Protein AF-A0A1G1VNY6-F1 (afdb_monomer)

Structure (mmCIF, N/CA/C/O backbone):
data_AF-A0A1G1VNY6-F1
#
_entry.id   AF-A0A1G1VNY6-F1
#
loop_
_atom_site.group_PDB
_atom_site.id
_atom_site.type_symbol
_atom_site.label_atom_id
_atom_site.label_alt_id
_atom_site.label_comp_id
_atom_site.label_asym_id
_atom_site.label_entity_id
_atom_site.label_seq_id
_atom_site.pdbx_PDB_ins_code
_atom_site.Cartn_x
_atom_site.Cartn_y
_atom_site.Cartn_z
_atom_site.occupancy
_atom_site.B_iso_or_equiv
_atom_site.auth_seq_id
_atom_site.auth_comp_id
_atom_site.auth_asym_id
_atom_site.auth_atom_id
_atom_site.pdbx_PDB_model_num
ATOM 1 N N . MET A 1 1 ? 80.903 -0.342 -1.076 1.00 55.56 1 MET A N 1
ATOM 2 C CA . MET A 1 1 ? 79.952 -1.218 -1.808 1.00 55.56 1 MET A CA 1
ATOM 3 C C . MET A 1 1 ? 78.740 -1.697 -0.976 1.00 55.56 1 MET A C 1
ATOM 5 O O . MET A 1 1 ? 77.972 -2.503 -1.478 1.00 55.56 1 MET A O 1
ATOM 9 N N . GLN A 1 2 ? 78.498 -1.211 0.258 1.00 58.62 2 GLN A N 1
ATOM 10 C CA . GLN A 1 2 ? 77.334 -1.630 1.078 1.00 58.62 2 GLN A CA 1
ATOM 11 C C . GLN A 1 2 ? 76.082 -0.739 0.936 1.00 58.62 2 GLN A C 1
ATOM 13 O O . GLN A 1 2 ? 74.971 -1.230 1.093 1.00 58.62 2 GLN A O 1
ATOM 18 N N . ARG A 1 3 ? 76.218 0.546 0.576 1.00 53.41 3 ARG A N 1
ATOM 19 C CA . ARG A 1 3 ? 75.074 1.482 0.485 1.00 53.41 3 ARG A CA 1
ATOM 20 C C . ARG A 1 3 ? 74.174 1.266 -0.742 1.00 53.41 3 ARG A C 1
ATOM 22 O O . ARG A 1 3 ? 72.981 1.524 -0.673 1.00 53.41 3 ARG A O 1
ATOM 29 N N . GLN A 1 4 ? 74.719 0.726 -1.834 1.00 55.72 4 GLN A N 1
ATOM 30 C CA . GLN A 1 4 ? 73.948 0.410 -3.048 1.00 55.72 4 GLN A CA 1
ATOM 31 C C . GLN A 1 4 ? 73.116 -0.879 -2.912 1.00 55.72 4 GLN A C 1
ATOM 33 O O . GLN A 1 4 ? 72.087 -1.013 -3.563 1.00 55.72 4 GLN A O 1
ATOM 38 N N . ARG A 1 5 ? 73.512 -1.801 -2.019 1.00 55.56 5 ARG A N 1
ATOM 39 C CA . ARG A 1 5 ? 72.749 -3.028 -1.718 1.00 55.56 5 ARG A CA 1
ATOM 40 C C . ARG A 1 5 ? 71.550 -2.765 -0.798 1.00 55.56 5 ARG A C 1
ATOM 42 O O . ARG A 1 5 ? 70.534 -3.436 -0.923 1.00 55.56 5 ARG A O 1
ATOM 49 N N . LEU A 1 6 ? 71.648 -1.753 0.068 1.00 58.66 6 LEU A N 1
ATOM 50 C CA . LEU A 1 6 ? 70.557 -1.308 0.945 1.00 58.66 6 LEU A CA 1
ATOM 51 C C . LEU A 1 6 ? 69.416 -0.632 0.170 1.00 58.66 6 LEU A C 1
ATOM 53 O O . LEU A 1 6 ? 68.254 -0.920 0.434 1.00 58.66 6 LEU A O 1
ATOM 57 N N . LEU A 1 7 ? 69.733 0.201 -0.828 1.00 59.72 7 LEU A N 1
ATOM 58 C CA . LEU A 1 7 ? 68.715 0.847 -1.670 1.00 59.72 7 LEU A CA 1
ATOM 59 C C . LEU A 1 7 ? 67.950 -0.163 -2.541 1.00 59.72 7 LEU A C 1
ATOM 61 O O . LEU A 1 7 ? 66.731 -0.073 -2.648 1.00 59.72 7 LEU A O 1
ATOM 65 N N . GLY A 1 8 ? 68.640 -1.166 -3.097 1.00 61.84 8 GLY A N 1
ATOM 66 C CA . GLY A 1 8 ? 67.994 -2.229 -3.876 1.00 61.84 8 GLY A CA 1
ATOM 67 C C . GLY A 1 8 ? 67.045 -3.101 -3.045 1.00 61.84 8 GLY A C 1
ATOM 68 O O . GLY A 1 8 ? 65.964 -3.449 -3.511 1.00 61.84 8 GLY A O 1
ATOM 69 N N . ALA A 1 9 ? 67.406 -3.401 -1.793 1.00 65.56 9 ALA A N 1
ATOM 70 C CA . ALA A 1 9 ? 66.568 -4.199 -0.897 1.00 65.56 9 ALA A CA 1
ATOM 71 C C . ALA A 1 9 ? 65.271 -3.473 -0.486 1.00 65.56 9 ALA A C 1
ATOM 73 O O . ALA A 1 9 ? 64.219 -4.101 -0.407 1.00 65.56 9 ALA A O 1
ATOM 74 N N . ILE A 1 10 ? 65.322 -2.152 -0.281 1.00 74.75 10 ILE A N 1
ATOM 75 C CA . ILE A 1 10 ? 64.145 -1.347 0.093 1.00 74.75 10 ILE A CA 1
ATOM 76 C C . ILE A 1 10 ? 63.132 -1.276 -1.057 1.00 74.75 10 ILE A C 1
ATOM 78 O O . ILE A 1 10 ? 61.933 -1.412 -0.827 1.00 74.75 10 ILE A O 1
ATOM 82 N N . ILE A 1 11 ? 63.605 -1.124 -2.298 1.00 77.12 11 ILE A N 1
ATOM 83 C CA . ILE A 1 11 ? 62.731 -1.087 -3.481 1.00 77.12 11 ILE A CA 1
ATOM 84 C C . ILE A 1 11 ? 62.012 -2.429 -3.664 1.00 77.12 11 ILE A C 1
ATOM 86 O O . ILE A 1 11 ? 60.811 -2.449 -3.917 1.00 77.12 11 ILE A O 1
ATOM 90 N N . ILE A 1 12 ? 62.711 -3.549 -3.463 1.00 78.38 12 ILE A N 1
ATOM 91 C CA . ILE A 1 12 ? 62.110 -4.888 -3.552 1.00 78.38 12 ILE A CA 1
ATOM 92 C C . ILE A 1 12 ? 61.029 -5.081 -2.480 1.00 78.38 12 ILE A C 1
ATOM 94 O O . ILE A 1 12 ? 59.959 -5.603 -2.785 1.00 78.38 12 ILE A O 1
ATOM 98 N N . ILE A 1 13 ? 61.259 -4.613 -1.249 1.00 79.88 13 ILE A N 1
ATOM 99 C CA . ILE A 1 13 ? 60.256 -4.683 -0.175 1.00 79.88 13 ILE A CA 1
ATOM 100 C C . ILE A 1 13 ? 59.020 -3.848 -0.526 1.00 79.88 13 ILE A C 1
ATOM 102 O O . ILE A 1 13 ? 57.905 -4.330 -0.355 1.00 79.88 13 ILE A O 1
ATOM 106 N N . LEU A 1 14 ? 59.190 -2.638 -1.069 1.00 80.31 14 LEU A N 1
ATOM 107 C CA . LEU A 1 14 ? 58.061 -1.793 -1.475 1.00 80.31 14 LEU A CA 1
ATOM 108 C C . LEU A 1 14 ? 57.243 -2.412 -2.615 1.00 80.31 14 LEU A C 1
ATOM 110 O O . LEU A 1 14 ? 56.018 -2.324 -2.595 1.00 80.31 14 LEU A O 1
ATOM 114 N N . VAL A 1 15 ? 57.892 -3.091 -3.566 1.00 83.06 15 VAL A N 1
ATOM 115 C CA . VAL A 1 15 ? 57.202 -3.808 -4.650 1.00 83.06 15 VAL A CA 1
ATOM 116 C C . VAL A 1 15 ? 56.439 -5.019 -4.114 1.00 83.06 15 VAL A C 1
ATOM 118 O O . VAL A 1 15 ? 55.297 -5.231 -4.508 1.00 83.06 15 VAL A O 1
ATOM 121 N N . ILE A 1 16 ? 57.016 -5.785 -3.182 1.00 80.25 16 ILE A N 1
ATOM 122 C CA . ILE A 1 16 ? 56.334 -6.935 -2.567 1.00 80.25 16 ILE A CA 1
ATOM 123 C C . ILE A 1 16 ? 55.154 -6.470 -1.709 1.00 80.25 16 ILE A C 1
ATOM 125 O O . ILE A 1 16 ? 54.084 -7.062 -1.785 1.00 80.25 16 ILE A O 1
ATOM 129 N N . VAL A 1 17 ? 55.309 -5.392 -0.934 1.00 81.19 17 VAL A N 1
ATOM 130 C CA . VAL A 1 17 ? 54.207 -4.805 -0.156 1.00 81.19 17 VAL A CA 1
ATOM 131 C C . VAL A 1 17 ? 53.112 -4.289 -1.086 1.00 81.19 17 VAL A C 1
ATOM 133 O O . VAL A 1 17 ? 51.950 -4.608 -0.869 1.00 81.19 17 VAL A O 1
ATOM 136 N N . GLY A 1 18 ? 53.465 -3.571 -2.156 1.00 77.19 18 GLY A N 1
ATOM 137 C CA . GLY A 1 18 ? 52.509 -3.124 -3.169 1.00 77.19 18 GLY A CA 1
ATOM 138 C C . GLY A 1 18 ? 51.773 -4.286 -3.838 1.00 77.19 18 GLY A C 1
ATOM 139 O O . GLY A 1 18 ? 50.558 -4.232 -3.982 1.00 77.19 18 GLY A O 1
ATOM 140 N N . LEU A 1 19 ? 52.479 -5.373 -4.163 1.00 81.50 19 LEU A N 1
ATOM 141 C CA . LEU A 1 19 ? 51.892 -6.583 -4.740 1.00 81.50 19 LEU A CA 1
ATOM 142 C C . LEU A 1 19 ? 50.972 -7.304 -3.745 1.00 81.50 19 LEU A C 1
ATOM 144 O O . LEU A 1 19 ? 49.903 -7.755 -4.131 1.00 81.50 19 LEU A O 1
ATOM 148 N N . VAL A 1 20 ? 51.342 -7.392 -2.464 1.00 78.06 20 VAL A N 1
ATOM 149 C CA . VAL A 1 20 ? 50.494 -7.988 -1.416 1.00 78.06 20 VAL A CA 1
ATOM 150 C C . VAL A 1 20 ? 49.253 -7.136 -1.159 1.00 78.06 20 VAL A C 1
ATOM 152 O O . VAL A 1 20 ? 48.177 -7.690 -0.950 1.00 78.06 20 VAL A O 1
ATOM 155 N N . LEU A 1 21 ? 49.374 -5.807 -1.192 1.00 76.75 21 LEU A N 1
ATOM 156 C CA . LEU A 1 21 ? 48.227 -4.905 -1.087 1.00 76.75 21 LEU A CA 1
ATOM 157 C C . LEU A 1 21 ? 47.323 -5.005 -2.323 1.00 76.75 21 LEU A C 1
ATOM 159 O O . LEU A 1 21 ? 46.107 -5.022 -2.172 1.00 76.75 21 LEU A O 1
ATOM 163 N N . PHE A 1 22 ? 47.899 -5.155 -3.517 1.00 75.81 22 PHE A N 1
ATOM 164 C CA . PHE A 1 22 ? 47.150 -5.322 -4.763 1.00 75.81 22 PHE A CA 1
ATOM 165 C C . PHE A 1 22 ? 46.452 -6.689 -4.848 1.00 75.81 22 PHE A C 1
ATOM 167 O O . PHE A 1 22 ? 45.286 -6.760 -5.206 1.00 75.81 22 PHE A O 1
ATOM 174 N N . LEU A 1 23 ? 47.114 -7.773 -4.430 1.00 70.56 23 LEU A N 1
ATOM 175 C CA . LEU A 1 23 ? 46.535 -9.125 -4.392 1.00 70.56 23 LEU A CA 1
ATOM 176 C C . LEU A 1 23 ? 45.536 -9.336 -3.242 1.00 70.56 23 LEU A C 1
ATOM 178 O O . LEU A 1 23 ? 44.823 -10.335 -3.232 1.00 70.56 23 LEU A O 1
ATOM 182 N N . ARG A 1 24 ? 45.483 -8.428 -2.261 1.00 62.88 24 ARG A N 1
ATOM 183 C CA . ARG A 1 24 ? 44.417 -8.384 -1.243 1.00 62.88 24 ARG A CA 1
ATOM 184 C C . ARG A 1 24 ? 43.225 -7.525 -1.671 1.00 62.88 24 ARG A C 1
ATOM 186 O O . ARG A 1 24 ? 42.205 -7.544 -0.986 1.00 62.88 24 ARG A O 1
ATOM 193 N N . GLY A 1 25 ? 43.340 -6.798 -2.780 1.00 56.94 25 GLY A N 1
ATOM 194 C CA . GLY A 1 25 ? 42.278 -5.985 -3.360 1.00 56.94 25 GLY A CA 1
ATOM 195 C C . GLY A 1 25 ? 41.357 -6.794 -4.264 1.00 56.94 25 GLY A C 1
ATOM 196 O O . GLY A 1 25 ? 41.287 -6.484 -5.442 1.00 56.94 25 GLY A O 1
ATOM 197 N N . ASP A 1 26 ? 40.714 -7.836 -3.728 1.00 52.19 26 ASP A N 1
ATOM 198 C CA . ASP A 1 26 ? 39.432 -8.341 -4.256 1.00 52.19 26 ASP A CA 1
ATOM 199 C C . ASP A 1 26 ? 38.754 -9.332 -3.289 1.00 52.19 26 ASP A C 1
ATOM 201 O O . ASP A 1 26 ? 38.175 -10.347 -3.672 1.00 52.19 26 ASP A O 1
ATOM 205 N N . GLN A 1 27 ? 38.811 -9.049 -1.982 1.00 43.88 27 GLN A N 1
ATOM 206 C CA . GLN A 1 27 ? 37.738 -9.538 -1.122 1.00 43.88 27 GLN A CA 1
ATOM 207 C C . GLN A 1 27 ? 36.556 -8.604 -1.320 1.00 43.88 27 GLN A C 1
ATOM 209 O O . GLN A 1 27 ? 36.419 -7.598 -0.623 1.00 43.88 27 GLN A O 1
ATOM 214 N N . THR A 1 28 ? 35.735 -8.958 -2.308 1.00 47.84 28 THR A N 1
ATOM 215 C CA . THR A 1 28 ? 34.305 -8.680 -2.343 1.00 47.84 28 THR A CA 1
ATOM 216 C C . THR A 1 28 ? 33.747 -8.994 -0.958 1.00 47.84 28 THR A C 1
ATOM 218 O O . THR A 1 28 ? 33.413 -10.131 -0.631 1.00 47.84 28 THR A O 1
ATOM 221 N N . GLN A 1 29 ? 33.738 -7.979 -0.098 1.00 38.22 29 GLN A N 1
ATOM 222 C CA . GLN A 1 29 ? 32.785 -7.924 0.985 1.00 38.22 29 GLN A CA 1
ATOM 223 C C . GLN A 1 29 ? 31.439 -7.882 0.277 1.00 38.22 29 GLN A C 1
ATOM 225 O O .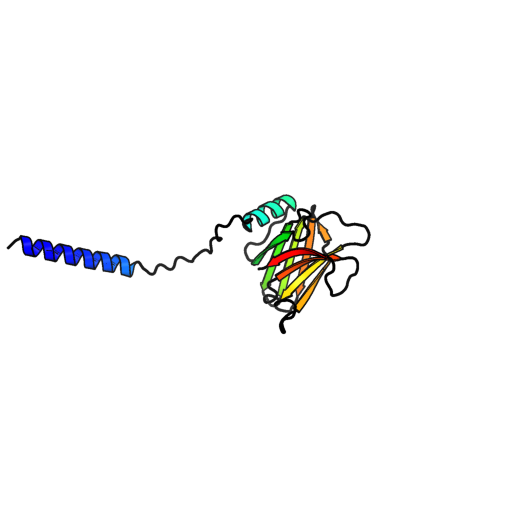 GLN A 1 29 ? 31.211 -7.001 -0.551 1.00 38.22 29 GLN A O 1
ATOM 230 N N . GLU A 1 30 ? 30.591 -8.872 0.547 1.00 46.25 30 GLU A N 1
ATOM 231 C CA . GLU A 1 30 ? 29.155 -8.689 0.407 1.00 46.25 30 GLU A CA 1
ATOM 232 C C . GLU A 1 30 ? 28.838 -7.376 1.112 1.00 46.25 30 GLU A C 1
ATOM 234 O O . GLU A 1 30 ? 28.897 -7.273 2.341 1.00 46.25 30 GLU A O 1
ATOM 239 N N . GLU A 1 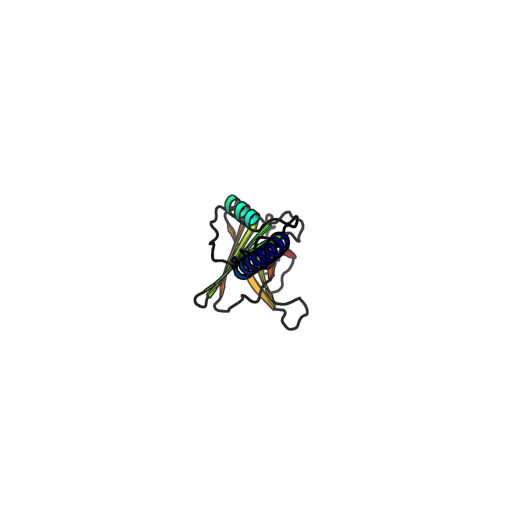31 ? 28.621 -6.337 0.312 1.00 40.84 31 GLU A N 1
ATOM 240 C CA . GLU A 1 31 ? 28.173 -5.045 0.775 1.00 40.84 31 GLU A CA 1
ATOM 241 C C . GLU A 1 31 ? 26.744 -5.265 1.252 1.00 40.84 31 GLU A C 1
ATOM 243 O O . GLU A 1 31 ? 25.764 -5.130 0.524 1.00 40.84 31 GLU A O 1
ATOM 248 N N . LYS A 1 32 ? 26.651 -5.713 2.504 1.00 38.75 32 LYS A N 1
ATOM 249 C CA . LYS A 1 32 ? 25.479 -5.620 3.348 1.00 38.75 32 LYS A CA 1
ATOM 250 C C . LYS A 1 32 ? 25.108 -4.146 3.342 1.00 38.75 32 LYS A C 1
ATOM 252 O O . LYS A 1 32 ? 25.705 -3.359 4.078 1.00 38.75 32 LYS A O 1
ATOM 257 N N . GLN A 1 33 ? 24.207 -3.803 2.426 1.00 35.72 33 GLN A N 1
ATOM 258 C CA . GLN A 1 33 ? 23.767 -2.459 2.100 1.00 35.72 33 GLN A CA 1
ATOM 259 C C . GLN A 1 33 ? 23.280 -1.796 3.388 1.00 35.72 33 GLN A C 1
ATOM 261 O O . GLN A 1 33 ? 22.159 -1.981 3.851 1.00 35.72 33 GLN A O 1
ATOM 266 N N . THR A 1 34 ? 24.211 -1.099 4.028 1.00 37.75 34 THR A N 1
ATOM 267 C CA . THR A 1 34 ? 23.995 -0.350 5.250 1.00 37.75 34 THR A CA 1
ATOM 268 C C . THR A 1 34 ? 23.543 1.016 4.788 1.00 37.75 34 THR A C 1
ATOM 270 O O . THR A 1 34 ? 24.326 1.800 4.261 1.00 37.75 34 THR A O 1
ATOM 273 N N . THR A 1 35 ? 22.236 1.213 4.916 1.00 41.78 35 THR A N 1
ATOM 274 C CA . THR A 1 35 ? 21.552 2.454 5.275 1.00 41.78 35 THR A CA 1
ATOM 275 C C . THR A 1 35 ? 22.412 3.714 5.171 1.00 41.78 35 THR A C 1
ATOM 277 O O . THR A 1 35 ? 23.283 3.964 6.005 1.00 41.78 35 THR A O 1
ATOM 280 N N . SER A 1 36 ? 22.092 4.536 4.171 1.00 46.34 36 SER A N 1
ATOM 281 C CA . SER A 1 36 ? 22.492 5.937 4.104 1.00 46.34 36 SER A CA 1
ATOM 282 C C . SER A 1 36 ? 22.118 6.642 5.410 1.00 46.34 36 SER A C 1
ATOM 284 O O . SER A 1 36 ? 20.956 6.675 5.812 1.00 46.34 36 SER A O 1
ATOM 286 N N . GLU A 1 37 ? 23.135 7.160 6.089 1.00 53.56 37 GLU A N 1
ATOM 287 C CA . GLU A 1 37 ? 23.024 7.999 7.273 1.00 53.56 37 GLU A CA 1
ATOM 288 C C . GLU A 1 37 ? 22.524 9.387 6.834 1.00 53.56 37 GLU A C 1
ATOM 290 O O . GLU A 1 37 ? 23.293 10.286 6.501 1.00 53.56 37 GLU A O 1
ATOM 295 N N . GLY A 1 38 ? 21.204 9.522 6.757 1.00 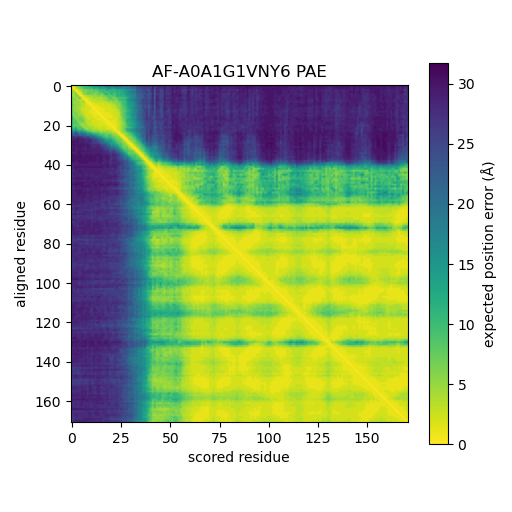40.59 38 GLY A N 1
ATOM 296 C CA . GLY A 1 38 ? 20.490 10.793 6.820 1.00 40.59 38 GLY A CA 1
ATOM 297 C C . GLY A 1 38 ? 19.601 10.782 8.059 1.00 40.59 38 GLY A C 1
ATOM 298 O O . GLY A 1 38 ? 19.268 9.711 8.562 1.00 40.59 38 GLY A O 1
ATOM 299 N N . GLU A 1 39 ? 19.217 11.954 8.561 1.00 46.75 39 GLU A N 1
ATOM 300 C CA . GLU A 1 39 ? 18.208 12.141 9.617 1.00 46.75 39 GLU A CA 1
ATOM 301 C C . GLU A 1 39 ? 16.811 11.660 9.157 1.00 46.75 39 GLU A C 1
ATOM 303 O O . GLU A 1 39 ? 15.868 12.434 9.023 1.00 46.75 39 GLU A O 1
ATOM 308 N N . GLY A 1 40 ? 16.686 10.370 8.860 1.00 53.72 40 GLY A N 1
ATOM 309 C CA . GLY A 1 40 ? 15.477 9.684 8.437 1.00 53.72 40 GLY A CA 1
ATOM 310 C C . GLY A 1 40 ? 15.249 8.465 9.322 1.00 53.72 40 GLY A C 1
ATOM 311 O O . GLY A 1 40 ? 16.194 7.810 9.762 1.00 53.72 40 GLY A O 1
ATOM 312 N N . VAL A 1 41 ? 13.983 8.180 9.616 1.00 62.81 41 VAL A N 1
ATOM 313 C CA . VAL A 1 41 ? 13.585 7.025 10.428 1.00 62.81 41 VAL A CA 1
ATOM 314 C C . VAL A 1 41 ? 14.056 5.742 9.734 1.00 62.81 41 VAL A C 1
ATOM 316 O O . VAL A 1 41 ? 13.706 5.503 8.576 1.00 62.81 41 VAL A O 1
ATOM 319 N N . ARG A 1 42 ? 14.865 4.920 10.415 1.00 78.38 42 ARG A N 1
ATOM 320 C CA . ARG A 1 42 ? 15.379 3.667 9.841 1.00 78.38 42 ARG A CA 1
ATOM 321 C C . ARG A 1 42 ? 14.236 2.663 9.726 1.00 78.38 42 ARG A C 1
ATOM 323 O O . ARG A 1 42 ? 13.395 2.577 10.619 1.00 78.38 42 ARG A O 1
ATOM 330 N N . ILE A 1 43 ? 14.216 1.866 8.659 1.00 76.31 43 ILE A N 1
ATOM 331 C CA . ILE A 1 43 ? 13.173 0.845 8.461 1.00 76.31 43 ILE A CA 1
ATOM 332 C C . ILE A 1 43 ? 13.175 -0.150 9.626 1.00 76.31 43 ILE A C 1
ATOM 334 O O . ILE A 1 43 ? 12.111 -0.573 10.068 1.00 76.31 43 ILE 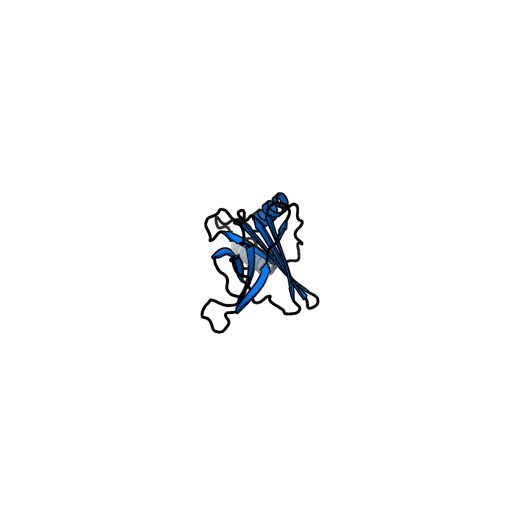A O 1
ATOM 338 N N . GLU A 1 44 ? 14.345 -0.477 10.178 1.00 83.06 44 GLU A N 1
ATOM 339 C CA . GLU A 1 44 ? 14.464 -1.342 11.354 1.00 83.06 44 GLU A CA 1
ATOM 340 C C . GLU A 1 44 ? 13.768 -0.751 12.585 1.00 83.06 44 GLU A C 1
ATOM 342 O O . GLU A 1 44 ? 13.135 -1.493 13.338 1.00 83.06 44 GLU A O 1
ATOM 347 N N . ASP A 1 45 ? 13.836 0.569 12.767 1.00 79.19 45 ASP A N 1
ATOM 348 C CA . ASP A 1 45 ? 13.163 1.263 13.865 1.00 79.19 45 ASP A CA 1
ATOM 349 C C . ASP A 1 45 ? 11.643 1.222 13.657 1.00 79.19 45 ASP A C 1
ATOM 351 O O . ASP A 1 45 ? 10.913 0.846 14.569 1.00 79.19 45 ASP A O 1
ATOM 355 N N . VAL A 1 46 ? 11.162 1.463 12.429 1.00 76.44 46 VAL A N 1
ATOM 356 C CA . VAL A 1 46 ? 9.730 1.357 12.080 1.00 76.44 46 VAL A CA 1
ATOM 357 C C . VAL A 1 46 ? 9.201 -0.062 12.283 1.00 76.44 46 VAL A C 1
ATOM 359 O O . VAL A 1 46 ? 8.135 -0.254 12.867 1.00 76.44 46 VAL A O 1
ATOM 362 N N . VAL A 1 47 ? 9.947 -1.073 11.834 1.00 80.31 47 VAL A N 1
ATOM 363 C CA . VAL A 1 47 ? 9.611 -2.489 12.040 1.00 80.31 47 VAL A CA 1
ATOM 364 C C . VAL A 1 47 ? 9.574 -2.811 13.533 1.00 80.31 47 VAL A C 1
ATOM 366 O O . VAL A 1 47 ? 8.632 -3.450 14.000 1.00 80.31 47 VAL A O 1
ATOM 369 N N . SER A 1 48 ? 10.573 -2.367 14.296 1.00 81.06 48 SER A N 1
ATOM 370 C CA . SER A 1 48 ? 10.659 -2.565 15.748 1.00 81.06 48 SER A CA 1
ATOM 371 C C . SER A 1 48 ? 9.487 -1.907 16.480 1.00 81.06 48 SER A C 1
ATOM 373 O O . SER A 1 48 ? 8.861 -2.533 17.335 1.00 81.06 48 SER A O 1
ATOM 375 N N . ASP A 1 49 ? 9.133 -0.681 16.117 1.00 80.62 49 ASP A N 1
ATOM 376 C CA . ASP A 1 49 ? 8.068 0.070 16.774 1.00 80.62 49 ASP A CA 1
ATOM 377 C C . ASP A 1 49 ? 6.685 -0.475 16.413 1.00 80.62 49 ASP A C 1
ATOM 379 O O . ASP A 1 49 ? 5.880 -0.733 17.310 1.00 80.62 49 ASP A O 1
ATOM 383 N N . LEU A 1 50 ? 6.426 -0.779 15.136 1.00 75.81 50 LEU A N 1
ATOM 384 C CA . LEU A 1 50 ? 5.160 -1.385 14.713 1.00 75.81 50 LEU A CA 1
ATOM 385 C C . LEU A 1 50 ? 5.006 -2.820 15.214 1.00 75.81 50 LEU A C 1
ATOM 387 O O . LEU A 1 50 ? 3.911 -3.207 15.615 1.00 75.81 50 LEU A O 1
ATOM 391 N N . SER A 1 51 ? 6.076 -3.619 15.243 1.00 75.88 51 SER A N 1
ATOM 392 C CA . SER A 1 51 ? 6.013 -4.976 15.805 1.00 75.88 51 SER A CA 1
ATOM 393 C C . SER A 1 51 ? 5.700 -4.956 17.300 1.00 75.88 51 SER A C 1
ATOM 395 O O . SER A 1 51 ? 4.902 -5.778 17.753 1.00 75.88 51 SER A O 1
ATOM 397 N N . LYS A 1 52 ? 6.243 -3.995 18.062 1.00 79.25 52 LYS A N 1
ATOM 398 C CA . LYS A 1 52 ? 5.888 -3.779 19.475 1.00 79.25 52 LYS A CA 1
ATOM 399 C C . LYS A 1 52 ? 4.457 -3.280 19.635 1.00 79.25 52 LYS A C 1
ATOM 401 O O . LYS A 1 52 ? 3.723 -3.823 20.457 1.00 79.25 52 LYS A O 1
ATOM 406 N N . GLN A 1 53 ? 4.064 -2.265 18.867 1.00 76.06 53 GLN A N 1
ATOM 407 C CA . GLN A 1 53 ? 2.748 -1.635 18.972 1.00 76.06 53 GLN A CA 1
ATOM 408 C C . GLN A 1 53 ? 1.628 -2.601 18.579 1.00 76.06 53 GLN A C 1
ATOM 410 O O . GLN A 1 53 ? 0.612 -2.684 19.264 1.00 76.06 53 GLN A O 1
ATOM 415 N N . LEU A 1 54 ? 1.830 -3.349 17.494 1.00 73.31 54 LEU A N 1
ATOM 416 C CA . LEU A 1 54 ? 0.833 -4.244 16.920 1.00 73.31 54 LEU A CA 1
ATOM 417 C C . LEU A 1 54 ? 1.049 -5.706 17.327 1.00 73.31 54 LEU A C 1
ATOM 419 O O . LEU A 1 54 ? 0.246 -6.547 16.953 1.00 73.31 54 LEU A O 1
ATOM 423 N N . GLY A 1 55 ? 2.106 -6.069 18.057 1.00 70.44 55 GLY A N 1
ATOM 424 C CA . GLY A 1 55 ? 2.363 -7.451 18.489 1.00 70.44 55 GLY A CA 1
ATOM 425 C C . GLY A 1 55 ? 2.412 -8.460 17.330 1.00 70.44 55 GLY A C 1
ATOM 426 O O . GLY A 1 55 ? 1.733 -9.494 17.380 1.00 70.44 55 GLY A O 1
ATOM 427 N N . VAL A 1 56 ? 3.130 -8.133 16.252 1.00 70.88 56 VAL A N 1
ATOM 428 C CA . VAL A 1 56 ? 3.274 -8.959 15.035 1.00 70.88 56 VAL A CA 1
ATOM 429 C C . VAL A 1 56 ? 4.744 -9.232 14.729 1.00 70.88 56 VAL A C 1
ATOM 431 O O . VAL A 1 56 ? 5.592 -8.368 14.924 1.00 70.88 56 VAL A O 1
ATOM 434 N N . THR A 1 57 ? 5.043 -10.432 14.230 1.00 75.94 57 THR A N 1
ATOM 435 C CA . THR A 1 57 ? 6.373 -10.794 13.725 1.00 75.94 57 THR A CA 1
ATOM 436 C C . THR A 1 57 ? 6.379 -10.648 12.213 1.00 75.94 57 THR A C 1
ATOM 438 O O . THR A 1 57 ? 5.503 -11.185 11.539 1.00 75.94 57 THR A O 1
ATOM 441 N N . ILE A 1 58 ? 7.365 -9.923 11.694 1.00 78.94 58 ILE A N 1
ATOM 442 C CA . ILE A 1 58 ? 7.520 -9.677 10.262 1.00 78.94 58 ILE A CA 1
ATOM 443 C C . ILE A 1 58 ? 8.600 -10.630 9.745 1.00 78.94 58 ILE A C 1
ATOM 445 O O . ILE A 1 58 ? 9.681 -10.645 10.337 1.00 78.94 58 ILE A O 1
ATOM 449 N N . PRO A 1 59 ? 8.336 -11.434 8.698 1.00 78.50 59 PRO A N 1
ATOM 450 C CA . PRO A 1 59 ? 9.335 -12.348 8.144 1.00 78.50 59 PRO A CA 1
ATOM 451 C C . PRO A 1 59 ? 10.596 -11.599 7.702 1.00 78.50 59 PRO A C 1
ATOM 453 O O . PRO A 1 59 ? 10.504 -10.429 7.333 1.00 78.50 59 PRO A O 1
ATOM 456 N N . GLU A 1 60 ? 11.768 -12.240 7.740 1.00 81.25 60 GLU A N 1
ATOM 457 C CA . GLU A 1 60 ? 13.037 -11.615 7.325 1.00 81.25 60 GLU A CA 1
ATOM 458 C C . GLU A 1 60 ? 13.218 -11.575 5.796 1.00 81.25 60 GLU A C 1
ATOM 460 O O . GLU A 1 60 ? 13.866 -10.668 5.273 1.00 81.25 60 GLU A O 1
ATOM 465 N N . ASP A 1 61 ? 12.565 -12.489 5.086 1.00 89.00 61 ASP A N 1
ATOM 466 C CA . ASP A 1 61 ? 12.672 -12.776 3.652 1.00 89.00 61 ASP A CA 1
ATOM 467 C C . ASP A 1 61 ? 11.655 -12.017 2.778 1.00 89.00 61 ASP A C 1
ATOM 469 O O . ASP A 1 61 ? 11.305 -12.460 1.683 1.00 89.00 61 ASP A O 1
ATOM 473 N N . VAL A 1 62 ? 11.175 -10.868 3.258 1.00 92.25 62 VAL A N 1
ATOM 474 C CA . VAL A 1 62 ? 10.269 -9.975 2.520 1.00 92.25 62 VAL A CA 1
ATOM 475 C C . VAL A 1 62 ? 10.935 -8.630 2.267 1.00 92.25 62 VAL A C 1
ATOM 477 O O . VAL A 1 62 ? 11.698 -8.126 3.096 1.00 92.25 62 VAL A O 1
ATOM 480 N N . GLU A 1 63 ? 10.609 -8.025 1.131 1.00 94.94 63 GLU A N 1
ATOM 481 C CA . GLU A 1 63 ? 10.972 -6.641 0.841 1.00 94.94 63 GLU A CA 1
ATOM 482 C C . GLU A 1 63 ? 10.090 -5.710 1.677 1.00 94.94 63 GLU A C 1
ATOM 484 O O . GLU A 1 63 ? 8.916 -6.013 1.913 1.00 94.94 63 GLU A O 1
ATOM 489 N N . ARG A 1 64 ? 10.651 -4.599 2.166 1.00 94.75 64 ARG A N 1
ATOM 490 C CA . ARG A 1 64 ? 9.986 -3.710 3.126 1.00 94.75 64 ARG A CA 1
ATOM 491 C C . ARG A 1 64 ? 10.105 -2.260 2.701 1.00 94.75 64 ARG A C 1
ATOM 493 O O . ARG A 1 64 ? 11.172 -1.839 2.280 1.00 94.75 64 ARG A O 1
ATOM 500 N N . ALA A 1 65 ? 9.045 -1.501 2.937 1.00 95.38 65 ALA A N 1
ATOM 501 C CA . ALA A 1 65 ? 9.030 -0.058 2.765 1.00 95.38 65 ALA A CA 1
ATOM 502 C C . ALA A 1 65 ? 8.419 0.609 3.998 1.00 95.38 65 ALA A C 1
ATOM 504 O O . ALA A 1 65 ? 7.328 0.234 4.435 1.00 95.38 65 ALA A O 1
ATOM 505 N N . SER A 1 66 ? 9.111 1.608 4.547 1.00 95.31 66 SER A N 1
ATOM 506 C CA . SER A 1 66 ? 8.517 2.510 5.538 1.00 95.31 66 SER A CA 1
ATOM 507 C C . SER A 1 66 ? 7.486 3.404 4.854 1.00 95.31 66 SER A C 1
ATOM 509 O O . SER A 1 66 ? 7.732 3.903 3.754 1.00 95.31 66 SER A O 1
ATOM 511 N N . LEU A 1 67 ? 6.340 3.608 5.501 1.00 96.06 67 LEU A N 1
ATOM 512 C CA . LEU A 1 67 ? 5.295 4.504 5.029 1.00 96.06 67 LEU A CA 1
ATOM 513 C C . LEU A 1 67 ? 5.236 5.734 5.929 1.00 96.06 67 LEU A C 1
ATOM 515 O O . LEU A 1 67 ? 5.041 5.624 7.143 1.00 96.06 67 LEU A O 1
ATOM 519 N N . THR A 1 68 ? 5.389 6.901 5.315 1.00 94.62 68 THR A N 1
ATOM 520 C CA . THR A 1 68 ? 5.428 8.188 6.010 1.00 94.62 68 THR A CA 1
ATOM 521 C C . THR A 1 68 ? 4.109 8.923 5.840 1.00 94.62 68 THR A C 1
ATOM 523 O O . THR A 1 68 ? 3.480 8.859 4.784 1.00 94.62 68 THR A O 1
ATOM 526 N N . ASP A 1 69 ? 3.700 9.628 6.889 1.00 95.38 69 ASP A N 1
ATOM 527 C CA . ASP A 1 69 ? 2.525 10.487 6.871 1.00 95.38 69 ASP A CA 1
ATOM 528 C C . ASP A 1 69 ? 2.690 11.684 5.939 1.00 95.38 69 ASP A C 1
ATOM 530 O O . ASP A 1 69 ? 3.604 12.495 6.087 1.00 95.38 69 ASP A O 1
ATOM 534 N N . VAL A 1 70 ? 1.754 11.796 5.003 1.00 95.25 70 VAL A N 1
ATOM 535 C CA . VAL A 1 70 ? 1.612 12.934 4.088 1.00 95.25 70 VAL A CA 1
ATOM 536 C C . VAL A 1 70 ? 0.363 13.767 4.391 1.00 95.25 70 VAL A C 1
ATOM 538 O O . VAL A 1 70 ? 0.192 14.847 3.830 1.00 95.25 70 VAL A O 1
ATOM 541 N N . GLY A 1 71 ? -0.500 13.292 5.296 1.00 84.38 71 GLY A N 1
ATOM 542 C CA . GLY A 1 71 ? -1.707 13.981 5.754 1.00 84.38 71 GLY A CA 1
ATOM 543 C C . GLY A 1 71 ? -1.494 14.869 6.988 1.00 84.38 71 GLY A C 1
ATOM 544 O O . GLY A 1 71 ? -2.347 15.703 7.288 1.00 84.38 71 GLY A O 1
ATOM 545 N N . GLY A 1 72 ? -0.370 14.715 7.699 1.00 79.38 72 GLY A N 1
ATOM 546 C CA . GLY A 1 72 ? 0.013 15.529 8.863 1.00 79.38 72 GLY A CA 1
ATOM 547 C C . GLY A 1 72 ? -0.660 15.131 10.186 1.00 79.38 72 GLY A C 1
ATOM 548 O O . GLY A 1 72 ? -0.647 15.910 11.140 1.00 79.38 72 GLY A O 1
ATOM 549 N N . GLY A 1 73 ? -1.262 13.941 10.249 1.00 76.25 73 GLY A N 1
ATOM 550 C CA . GLY A 1 73 ? -1.947 13.381 11.418 1.00 76.25 73 GLY A CA 1
ATOM 551 C C . GLY A 1 73 ? -1.069 12.568 12.381 1.00 76.25 73 GLY A C 1
ATOM 552 O O . GLY A 1 73 ? -1.606 11.985 13.321 1.00 76.25 73 GLY A O 1
ATOM 553 N N . GLY A 1 74 ? 0.246 12.494 12.163 1.00 84.44 74 GLY A N 1
ATOM 554 C CA . GLY A 1 74 ? 1.162 11.650 12.938 1.00 84.44 74 GLY A CA 1
ATOM 555 C C . GLY A 1 74 ? 1.034 10.159 12.614 1.00 84.44 74 GLY A C 1
ATOM 556 O O . GLY A 1 74 ? 1.291 9.321 13.476 1.00 84.44 74 GLY A O 1
ATOM 557 N N . ALA A 1 75 ? 0.590 9.830 11.401 1.00 91.31 75 ALA A N 1
ATOM 558 C CA . ALA A 1 75 ? 0.438 8.451 10.960 1.00 91.31 75 ALA A CA 1
ATOM 559 C C . ALA A 1 75 ? 1.802 7.788 10.678 1.00 91.31 75 ALA A C 1
ATOM 561 O O . ALA A 1 75 ? 2.807 8.443 10.399 1.00 91.31 75 ALA A O 1
ATOM 562 N N . SER A 1 76 ? 1.854 6.463 10.734 1.00 93.62 76 SER A N 1
ATOM 563 C CA . SER A 1 76 ? 3.026 5.710 10.286 1.00 93.62 76 SER A CA 1
ATOM 564 C C . SER A 1 76 ? 2.620 4.328 9.813 1.00 93.62 76 SER A C 1
ATOM 566 O O . SER A 1 76 ? 1.575 3.797 10.199 1.00 93.62 76 SER A O 1
ATOM 568 N N . GLY A 1 77 ? 3.440 3.722 8.964 1.00 94.38 77 GLY A N 1
ATOM 569 C CA . GLY A 1 77 ? 3.180 2.363 8.536 1.00 94.38 77 GLY A CA 1
ATOM 570 C C . GLY A 1 77 ? 4.386 1.663 7.951 1.00 94.38 77 GLY A C 1
ATOM 571 O O . GLY A 1 77 ? 5.471 2.217 7.807 1.00 94.38 77 GLY A O 1
ATOM 572 N N . LEU A 1 78 ? 4.156 0.407 7.615 1.00 95.81 78 LEU A N 1
ATOM 573 C CA . LEU A 1 78 ? 5.108 -0.474 6.985 1.00 95.81 78 LEU A CA 1
ATOM 574 C C . LEU A 1 78 ? 4.372 -1.299 5.945 1.00 95.81 78 LEU A C 1
ATOM 576 O O . LEU A 1 78 ? 3.358 -1.940 6.235 1.00 95.81 78 LEU A O 1
ATOM 580 N N . ALA A 1 79 ? 4.926 -1.304 4.745 1.00 97.31 79 ALA A N 1
ATOM 581 C CA . ALA A 1 79 ? 4.540 -2.214 3.695 1.00 97.31 79 ALA A CA 1
ATOM 582 C C . ALA A 1 79 ? 5.561 -3.338 3.581 1.00 97.31 79 ALA A C 1
ATOM 584 O O . ALA A 1 79 ? 6.766 -3.126 3.719 1.00 97.31 79 ALA A O 1
ATOM 585 N N . THR A 1 80 ? 5.069 -4.532 3.283 1.00 96.81 80 THR A N 1
ATOM 586 C CA . THR A 1 80 ? 5.902 -5.669 2.901 1.00 96.81 80 THR A CA 1
ATOM 587 C C . THR A 1 80 ? 5.387 -6.272 1.608 1.00 96.81 80 THR A C 1
ATOM 589 O O . THR A 1 80 ? 4.188 -6.180 1.321 1.00 96.81 80 THR A O 1
ATOM 592 N N . ARG A 1 81 ? 6.279 -6.868 0.816 1.00 97.00 81 ARG A N 1
ATOM 593 C CA . ARG A 1 81 ? 5.888 -7.665 -0.347 1.00 97.00 81 ARG A CA 1
ATOM 594 C C . ARG A 1 81 ? 6.822 -8.846 -0.579 1.00 97.00 81 ARG A C 1
ATOM 596 O O . ARG A 1 81 ? 7.991 -8.811 -0.191 1.00 97.00 81 ARG A O 1
ATOM 603 N N . LYS A 1 82 ? 6.300 -9.874 -1.245 1.00 96.38 82 LYS A N 1
ATOM 604 C CA . LYS A 1 82 ? 7.060 -11.041 -1.708 1.00 96.38 82 LYS A CA 1
ATOM 605 C C . LYS A 1 82 ? 6.399 -11.633 -2.948 1.00 96.38 82 LYS A C 1
ATOM 607 O O . LYS A 1 82 ? 5.178 -11.752 -2.981 1.00 96.38 82 LYS A O 1
ATOM 612 N N . TYR A 1 83 ? 7.195 -12.026 -3.939 1.00 96.06 83 TYR A N 1
ATOM 613 C CA . TYR A 1 83 ? 6.741 -12.858 -5.055 1.00 96.06 83 TYR A CA 1
ATOM 614 C C . TYR A 1 83 ? 7.467 -14.197 -4.995 1.00 96.06 83 TYR A C 1
ATOM 616 O O . TYR A 1 83 ? 8.687 -14.245 -5.156 1.00 96.06 83 TYR A O 1
ATOM 624 N N . GLU A 1 84 ? 6.732 -15.268 -4.730 1.00 95.44 84 GLU A N 1
ATOM 625 C CA . GLU A 1 84 ? 7.273 -16.621 -4.598 1.00 95.44 84 GLU A CA 1
ATOM 626 C C . GLU A 1 84 ? 6.239 -17.627 -5.101 1.00 95.44 84 GLU A C 1
ATOM 628 O O . GLU A 1 84 ? 5.037 -17.409 -4.954 1.00 95.44 84 GLU A O 1
ATOM 633 N N . ASP A 1 85 ? 6.699 -18.697 -5.752 1.00 94.81 85 ASP A N 1
ATOM 634 C CA . ASP A 1 85 ? 5.847 -19.779 -6.264 1.00 94.81 85 ASP A CA 1
ATOM 635 C C . ASP A 1 85 ? 4.644 -19.299 -7.105 1.00 94.81 85 ASP A C 1
ATOM 637 O O . ASP A 1 85 ? 3.550 -19.861 -7.060 1.00 94.81 85 ASP A O 1
ATOM 641 N N . GLY A 1 86 ? 4.844 -18.233 -7.888 1.00 95.62 86 GLY A N 1
ATOM 642 C CA . GLY A 1 86 ? 3.812 -17.656 -8.756 1.00 95.62 86 GLY A CA 1
ATOM 643 C C . GLY A 1 86 ? 2.752 -16.826 -8.027 1.00 95.62 86 GLY A C 1
ATOM 644 O O . GLY A 1 86 ? 1.740 -16.486 -8.632 1.00 95.62 86 GLY A O 1
ATOM 645 N N . THR A 1 87 ? 2.961 -16.510 -6.747 1.00 97.50 87 THR A N 1
ATOM 646 C CA . THR A 1 87 ? 2.040 -15.705 -5.939 1.00 97.50 87 THR A CA 1
ATOM 647 C C . THR A 1 87 ? 2.736 -14.447 -5.437 1.00 97.50 87 THR A C 1
ATOM 649 O O . THR A 1 87 ? 3.739 -14.505 -4.725 1.00 97.50 87 THR A O 1
ATOM 652 N N . PHE A 1 88 ? 2.170 -13.293 -5.775 1.00 98.00 88 PHE A N 1
ATOM 653 C CA . PHE A 1 88 ? 2.500 -12.024 -5.148 1.00 98.00 88 PHE A CA 1
ATOM 654 C C . PHE A 1 88 ? 1.730 -11.890 -3.840 1.00 98.00 88 PHE A C 1
ATOM 656 O O . PHE A 1 88 ? 0.518 -12.082 -3.812 1.00 98.00 88 PHE A O 1
ATOM 663 N N . THR A 1 89 ? 2.418 -11.523 -2.766 1.00 97.56 89 THR A N 1
ATOM 664 C CA . THR A 1 89 ? 1.826 -11.196 -1.468 1.00 97.56 89 THR A CA 1
ATOM 665 C C . THR A 1 89 ? 2.250 -9.799 -1.057 1.00 97.56 89 THR A C 1
ATOM 667 O O . THR A 1 89 ? 3.395 -9.399 -1.268 1.00 97.56 89 THR A O 1
ATOM 670 N N . HIS A 1 90 ? 1.317 -9.051 -0.480 1.00 97.94 90 HIS A N 1
ATOM 671 C CA . HIS A 1 90 ? 1.539 -7.699 0.001 1.00 97.94 90 HIS A CA 1
ATOM 672 C C . HIS A 1 90 ? 0.770 -7.467 1.293 1.00 97.94 90 HIS A C 1
ATOM 674 O O . HIS A 1 90 ? -0.428 -7.737 1.368 1.00 97.94 90 HIS A O 1
ATOM 680 N N . THR A 1 91 ? 1.462 -6.937 2.295 1.00 97.19 91 THR A N 1
ATOM 681 C CA . THR A 1 91 ? 0.873 -6.664 3.605 1.00 97.19 91 THR A CA 1
ATOM 682 C C . THR A 1 91 ? 1.173 -5.237 4.016 1.00 97.19 91 THR A C 1
ATOM 684 O O . THR A 1 91 ? 2.324 -4.804 3.934 1.00 97.19 91 THR A O 1
ATOM 687 N N . LEU A 1 92 ? 0.154 -4.533 4.508 1.00 97.12 92 LEU A N 1
ATOM 688 C CA . LEU A 1 92 ? 0.288 -3.214 5.120 1.00 97.12 92 LEU A CA 1
ATOM 689 C C . LEU A 1 92 ? -0.035 -3.297 6.604 1.00 97.12 92 LEU A C 1
ATOM 691 O O . LEU A 1 92 ? -1.067 -3.841 6.987 1.00 97.12 92 LEU A O 1
ATOM 695 N N . LEU A 1 93 ? 0.823 -2.703 7.421 1.00 95.19 93 LEU A N 1
ATOM 696 C CA . LEU A 1 93 ? 0.615 -2.483 8.846 1.00 95.19 93 LEU A CA 1
ATOM 697 C C . LEU A 1 93 ? 0.723 -0.987 9.101 1.00 95.19 93 LEU A C 1
ATOM 699 O O . LEU A 1 93 ? 1.733 -0.390 8.743 1.00 95.19 93 LEU A O 1
ATOM 703 N N . ALA A 1 94 ? -0.292 -0.374 9.702 1.00 94.69 94 ALA A N 1
ATOM 704 C CA . ALA A 1 94 ? -0.294 1.070 9.893 1.00 94.69 94 ALA A CA 1
ATOM 705 C C . ALA A 1 94 ? -0.905 1.496 11.230 1.00 94.69 94 ALA A C 1
ATOM 707 O O . ALA A 1 94 ? -1.939 0.979 11.658 1.00 94.69 94 ALA A O 1
ATOM 708 N N . ALA A 1 95 ? -0.278 2.481 11.865 1.00 93.44 95 ALA A N 1
ATOM 709 C CA . ALA A 1 95 ? -0.866 3.281 12.924 1.00 93.44 95 ALA A CA 1
ATOM 710 C C . ALA A 1 95 ? -1.540 4.495 12.266 1.00 93.44 95 ALA A C 1
ATOM 712 O O . ALA A 1 95 ? -0.869 5.412 11.792 1.00 93.44 95 ALA A O 1
ATOM 713 N N . LEU A 1 96 ? -2.871 4.466 12.193 1.00 93.19 96 LEU A N 1
ATOM 714 C CA . LEU A 1 96 ? -3.683 5.494 11.539 1.00 93.19 96 LEU A CA 1
ATOM 715 C C . LEU A 1 96 ? -4.681 6.096 12.539 1.00 93.19 96 LEU A C 1
ATOM 717 O O . LEU A 1 96 ? -5.075 5.399 13.479 1.00 93.19 96 LEU A O 1
ATOM 721 N N . PRO A 1 97 ? -5.116 7.351 12.331 1.00 91.44 97 PRO A N 1
ATOM 722 C CA . PRO A 1 97 ? -6.182 7.963 13.116 1.00 91.44 97 PRO A CA 1
ATOM 723 C C . PRO A 1 97 ? -7.497 7.167 13.120 1.00 91.44 97 PRO A C 1
ATOM 725 O O . PRO A 1 97 ? -7.764 6.329 12.255 1.00 91.44 97 PRO A O 1
ATOM 728 N N . ASP A 1 98 ? -8.358 7.476 14.089 1.00 89.69 98 ASP A N 1
ATOM 729 C CA . ASP A 1 98 ? -9.707 6.918 14.141 1.00 89.69 98 ASP A CA 1
ATOM 730 C C . ASP A 1 98 ? -10.570 7.435 12.980 1.00 89.69 98 ASP A C 1
ATOM 732 O O . ASP A 1 98 ? -10.542 8.613 12.611 1.00 89.69 98 ASP A O 1
ATOM 736 N N . LEU A 1 99 ? -11.375 6.535 12.413 1.00 91.88 99 LEU A N 1
ATOM 737 C CA . LEU A 1 99 ? -12.240 6.830 11.276 1.00 91.88 99 LEU A CA 1
ATOM 738 C C . LEU A 1 99 ? -13.529 7.539 11.705 1.00 91.88 99 LEU A C 1
ATOM 740 O O . LEU A 1 99 ? -14.181 7.171 12.683 1.00 91.88 99 LEU A O 1
ATOM 744 N N . GLN A 1 100 ? -13.955 8.510 10.897 1.00 92.38 100 GLN A N 1
ATOM 745 C CA . GLN A 1 100 ? -15.319 9.034 10.959 1.00 92.38 100 GLN A CA 1
ATOM 746 C C . GLN A 1 100 ? -16.317 7.999 10.403 1.00 92.38 100 GLN A C 1
ATOM 748 O O . GLN A 1 100 ? -15.949 7.194 9.541 1.00 92.38 100 GLN A O 1
ATOM 753 N N . PRO A 1 101 ? -17.594 8.014 10.837 1.00 93.81 101 PRO A N 1
ATOM 754 C CA . PRO A 1 101 ? -18.604 7.102 10.308 1.00 93.81 101 PRO A CA 1
ATOM 755 C C . PRO A 1 101 ? -18.702 7.158 8.778 1.00 93.81 101 PRO A C 1
ATOM 757 O O . PRO A 1 101 ? -18.800 8.236 8.195 1.00 93.81 101 PRO A O 1
ATOM 760 N N . GLY A 1 102 ? -18.703 5.988 8.136 1.00 94.75 102 GLY A N 1
ATOM 761 C CA . GLY A 1 102 ? -18.801 5.869 6.677 1.00 94.75 102 GLY A CA 1
ATOM 762 C C . GLY A 1 102 ? -17.488 6.086 5.919 1.00 94.75 102 GLY A C 1
ATOM 763 O O . GLY A 1 102 ? -17.510 6.085 4.692 1.00 94.75 102 GLY A O 1
ATOM 764 N N . LYS A 1 103 ? -16.360 6.253 6.619 1.00 97.50 103 LYS A N 1
ATOM 765 C CA . LYS A 1 103 ? -15.024 6.295 6.019 1.00 97.50 103 LYS A CA 1
ATOM 766 C C . LYS A 1 103 ? -14.261 4.990 6.252 1.00 97.50 103 LYS A C 1
ATOM 768 O O . LYS A 1 103 ? -14.539 4.270 7.210 1.00 97.50 103 LYS A O 1
ATOM 773 N N . PHE A 1 104 ? -13.291 4.701 5.392 1.00 97.75 104 PHE A N 1
ATOM 774 C CA . PHE A 1 104 ? -12.384 3.560 5.529 1.00 97.75 104 PHE A CA 1
ATOM 775 C C . PHE A 1 104 ? -10.999 3.880 4.964 1.00 97.75 104 PHE A C 1
ATOM 777 O O . PHE A 1 104 ? -10.844 4.817 4.188 1.00 97.75 104 PHE A O 1
ATOM 784 N N . TYR A 1 105 ? -9.997 3.095 5.358 1.00 97.75 105 TYR A N 1
ATOM 785 C CA . TYR A 1 105 ? -8.668 3.159 4.754 1.00 97.75 105 TYR A CA 1
ATOM 786 C C . TYR A 1 105 ? -8.525 2.124 3.641 1.00 97.75 105 TYR A C 1
ATOM 788 O O . TYR A 1 105 ? -9.008 0.997 3.784 1.00 97.75 105 TYR A O 1
ATOM 796 N N . GLN A 1 106 ? -7.841 2.482 2.559 1.00 98.56 106 GLN A N 1
ATOM 797 C CA . GLN A 1 106 ? -7.587 1.607 1.414 1.00 98.56 106 GLN A CA 1
ATOM 798 C C . GLN A 1 106 ? -6.105 1.603 1.048 1.00 98.56 106 GLN A C 1
ATOM 800 O O . GLN A 1 106 ? -5.444 2.638 1.111 1.00 98.56 106 GLN A O 1
ATOM 805 N N . GLY A 1 107 ? -5.589 0.424 0.700 1.00 98.44 107 GLY A N 1
ATOM 806 C CA . GLY A 1 107 ? -4.229 0.256 0.200 1.00 98.44 107 GLY A CA 1
ATOM 807 C C . GLY A 1 107 ? -4.171 0.279 -1.323 1.00 98.44 107 GLY A C 1
ATOM 808 O O . GLY A 1 107 ? -5.096 -0.182 -2.001 1.00 98.44 107 GLY A O 1
ATOM 809 N N . TRP A 1 108 ? -3.055 0.780 -1.847 1.00 98.62 108 TRP A N 1
ATOM 810 C CA . TRP A 1 108 ? -2.790 0.865 -3.278 1.00 98.62 108 TRP A CA 1
ATOM 811 C C . TRP A 1 108 ? -1.331 0.558 -3.599 1.00 98.62 108 TRP A C 1
ATOM 813 O O . TRP A 1 108 ? -0.423 0.953 -2.861 1.00 98.62 108 TRP A O 1
ATOM 823 N N . LEU A 1 109 ? -1.122 -0.085 -4.745 1.00 98.50 109 LEU A N 1
ATOM 824 C CA . LEU A 1 109 ? 0.179 -0.280 -5.376 1.00 98.50 109 LEU A CA 1
ATOM 825 C C . LEU A 1 109 ? 0.251 0.546 -6.656 1.00 98.50 109 LEU A C 1
ATOM 827 O O . LEU A 1 109 ? -0.694 0.558 -7.444 1.00 98.50 109 LEU A O 1
ATOM 831 N N . ILE A 1 110 ? 1.361 1.255 -6.851 1.00 98.19 110 ILE A N 1
ATOM 832 C CA . ILE A 1 110 ? 1.522 2.217 -7.940 1.00 98.19 110 ILE A CA 1
ATOM 833 C C . ILE A 1 110 ? 2.823 1.954 -8.705 1.00 98.19 110 ILE A C 1
ATOM 835 O O . 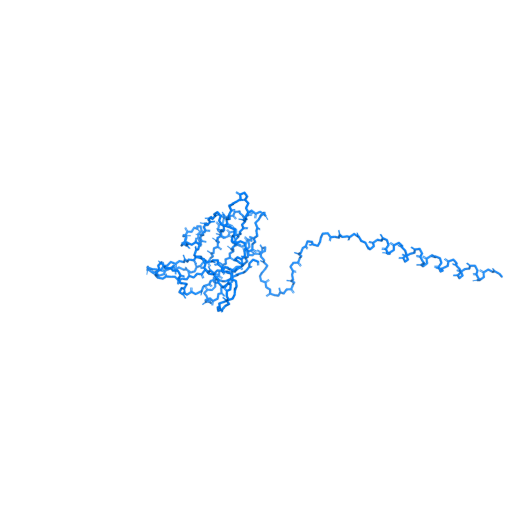ILE A 1 110 ? 3.904 1.855 -8.116 1.00 98.19 110 ILE A O 1
ATOM 839 N N . ARG A 1 111 ? 2.721 1.919 -10.035 1.00 97.50 111 ARG A N 1
ATOM 840 C CA . ARG A 1 111 ? 3.837 1.891 -10.991 1.00 97.50 111 ARG A CA 1
ATOM 841 C C . ARG A 1 111 ? 3.920 3.216 -11.754 1.00 97.50 111 ARG A C 1
ATOM 843 O O . ARG A 1 111 ? 2.900 3.850 -12.006 1.00 97.50 111 ARG A O 1
ATOM 850 N N . GLY A 1 112 ? 5.134 3.622 -12.137 1.00 94.06 112 GLY A N 1
ATOM 851 C CA . GLY A 1 112 ? 5.378 4.840 -12.932 1.00 94.06 112 GLY A CA 1
ATOM 852 C C . GLY A 1 112 ? 5.097 6.128 -12.156 1.00 94.06 112 GLY A C 1
ATOM 853 O O . GLY A 1 112 ? 4.911 6.059 -10.942 1.00 94.06 112 GLY A O 1
ATOM 854 N N . THR A 1 113 ? 5.057 7.283 -12.828 1.00 92.56 113 THR A N 1
ATOM 855 C CA . THR A 1 113 ? 4.616 8.582 -12.272 1.00 92.56 113 THR A CA 1
ATOM 856 C C . THR A 1 113 ? 3.258 8.948 -12.853 1.00 92.56 113 THR A C 1
ATOM 858 O O . THR A 1 113 ? 2.965 8.598 -13.988 1.00 92.56 113 THR A O 1
ATOM 861 N N . GLU A 1 114 ? 2.411 9.645 -12.097 1.00 89.44 114 GLU A N 1
ATOM 862 C CA . GLU A 1 114 ? 1.110 10.076 -12.618 1.00 89.44 114 GLU A CA 1
ATOM 863 C C . GLU A 1 114 ? 1.288 10.948 -13.872 1.00 89.44 114 GLU A C 1
ATOM 865 O O . GLU A 1 114 ? 2.034 11.927 -13.852 1.00 89.44 114 GLU A O 1
ATOM 870 N N . GLY A 1 115 ? 0.623 10.561 -14.963 1.00 90.50 115 GLY A N 1
ATOM 871 C CA . GLY A 1 115 ? 0.754 11.194 -16.279 1.00 90.50 115 GLY A CA 1
ATOM 872 C C . GLY A 1 115 ? 1.727 10.504 -17.244 1.00 90.50 115 GLY A C 1
ATOM 873 O O . GLY A 1 115 ? 1.681 10.811 -18.435 1.00 90.50 115 GLY A O 1
ATOM 874 N N . ASP A 1 116 ? 2.550 9.559 -16.778 1.00 93.69 116 ASP A N 1
ATOM 875 C CA . ASP A 1 116 ? 3.416 8.752 -17.646 1.00 93.69 116 ASP A CA 1
ATOM 876 C C . ASP A 1 116 ? 2.630 7.623 -18.341 1.00 93.69 116 ASP A C 1
ATOM 878 O O . ASP A 1 116 ? 1.646 7.106 -17.812 1.00 93.69 116 ASP A O 1
ATOM 882 N N . GLU A 1 117 ? 3.100 7.169 -19.510 1.00 93.88 117 GLU A N 1
ATOM 883 C CA . GLU A 1 117 ? 2.462 6.076 -20.274 1.00 93.88 117 GLU A CA 1
ATOM 884 C C . GLU A 1 117 ? 2.411 4.740 -19.512 1.00 93.88 117 GLU A C 1
ATOM 886 O O . GLU A 1 117 ? 1.546 3.907 -19.773 1.00 93.88 117 GLU A O 1
ATOM 891 N N . ASN A 1 118 ? 3.337 4.521 -18.575 1.00 93.44 118 ASN A N 1
ATOM 892 C CA . ASN A 1 118 ? 3.425 3.307 -17.761 1.00 93.44 118 ASN A CA 1
ATOM 893 C C . ASN A 1 118 ? 2.757 3.443 -16.382 1.00 93.44 118 ASN A C 1
ATOM 895 O O . ASN A 1 118 ? 2.904 2.535 -15.552 1.00 93.44 118 ASN A O 1
ATOM 899 N N . TYR A 1 119 ? 2.068 4.563 -16.134 1.00 96.56 119 TYR A N 1
ATOM 900 C CA . TYR A 1 119 ? 1.367 4.805 -14.884 1.00 96.56 119 TYR A CA 1
ATOM 901 C C . TYR A 1 119 ? 0.245 3.795 -14.688 1.00 96.56 119 TYR A C 1
ATOM 903 O O . TYR A 1 119 ? -0.634 3.635 -15.534 1.00 96.56 119 TYR A O 1
ATOM 911 N N . GLU A 1 120 ? 0.263 3.135 -13.541 1.00 96.94 120 GLU A N 1
ATOM 912 C CA . GLU A 1 120 ? -0.810 2.245 -13.132 1.00 96.94 120 GLU A CA 1
ATOM 913 C C . GLU A 1 120 ? -0.967 2.309 -11.620 1.00 96.94 120 GLU A C 1
ATOM 915 O O . GLU A 1 120 ? 0.023 2.310 -10.885 1.00 96.94 120 GLU A O 1
ATOM 920 N N . ILE A 1 121 ? -2.215 2.339 -11.165 1.00 97.50 121 ILE A N 1
ATOM 921 C CA . ILE A 1 121 ? -2.584 2.259 -9.760 1.00 97.50 121 ILE A CA 1
ATOM 922 C C . ILE A 1 121 ? -3.584 1.123 -9.574 1.00 97.50 121 ILE A C 1
ATOM 924 O O . ILE A 1 121 ? -4.578 1.035 -10.291 1.00 97.50 121 ILE A O 1
ATOM 928 N N . ILE A 1 122 ? -3.301 0.242 -8.618 1.00 97.44 122 ILE A N 1
ATOM 929 C CA . ILE A 1 122 ? -4.111 -0.939 -8.326 1.00 97.44 122 ILE A CA 1
ATOM 930 C C . ILE A 1 122 ? -4.543 -0.878 -6.869 1.00 97.44 122 ILE A C 1
ATOM 932 O O . ILE A 1 122 ? -3.713 -0.706 -5.974 1.00 97.44 122 ILE A O 1
ATOM 936 N N . SER A 1 123 ? -5.841 -1.054 -6.629 1.00 97.88 123 SER A N 1
ATOM 937 C CA . SER A 1 123 ? -6.369 -1.223 -5.278 1.00 97.88 123 SER A CA 1
ATOM 938 C C . SER A 1 123 ? -5.962 -2.583 -4.716 1.00 97.88 123 SER A C 1
ATOM 940 O O . SER A 1 123 ? -6.233 -3.617 -5.325 1.00 97.88 123 SER A O 1
ATOM 942 N N . THR A 1 124 ? -5.358 -2.599 -3.529 1.00 97.94 124 THR A N 1
ATOM 943 C CA . THR A 1 124 ? -5.050 -3.838 -2.793 1.00 97.94 124 THR A CA 1
ATOM 944 C C . THR A 1 124 ? -6.104 -4.174 -1.737 1.00 97.94 124 THR A C 1
ATOM 946 O O . THR A 1 124 ? -6.020 -5.213 -1.082 1.00 97.94 124 THR A O 1
ATOM 949 N N . GLY A 1 125 ? -7.140 -3.337 -1.609 1.00 97.81 125 GLY A N 1
ATOM 950 C CA . GLY A 1 125 ? -8.317 -3.582 -0.776 1.00 97.81 125 GLY A CA 1
ATOM 951 C C . GLY A 1 125 ? -8.447 -2.658 0.435 1.00 97.81 125 GLY A C 1
ATOM 952 O O . GLY A 1 125 ? -7.613 -1.793 0.698 1.00 97.81 125 GLY A O 1
ATOM 953 N N . GLN A 1 126 ? -9.545 -2.826 1.172 1.00 97.62 126 GLN A N 1
ATOM 954 C CA . GLN A 1 126 ? -9.818 -2.060 2.388 1.00 97.62 126 GLN A CA 1
ATOM 955 C C . GLN A 1 126 ? -9.002 -2.606 3.564 1.00 97.62 126 GLN A C 1
ATOM 957 O O . GLN A 1 126 ? -8.940 -3.817 3.784 1.00 97.62 126 GLN A O 1
ATOM 962 N N . MET A 1 127 ? -8.409 -1.712 4.353 1.00 97.56 127 MET A N 1
ATOM 963 C CA . MET A 1 127 ? -7.704 -2.092 5.572 1.00 97.56 127 MET A CA 1
ATOM 964 C C . MET A 1 127 ? -8.709 -2.400 6.685 1.00 97.56 127 MET A C 1
ATOM 966 O O . MET A 1 127 ? -9.689 -1.682 6.884 1.00 97.56 127 MET A O 1
ATOM 970 N N . ARG A 1 128 ? -8.435 -3.444 7.467 1.00 95.25 128 ARG A N 1
ATOM 971 C CA . ARG A 1 128 ? -9.219 -3.807 8.654 1.00 95.25 128 ARG A CA 1
ATOM 972 C C . ARG A 1 128 ? -8.496 -3.383 9.922 1.00 95.25 128 ARG A C 1
ATOM 974 O O . ARG A 1 128 ? -7.274 -3.476 10.006 1.00 95.25 128 ARG A O 1
ATOM 981 N N . GLN A 1 129 ? -9.248 -2.987 10.941 1.00 92.00 129 GLN A N 1
ATOM 982 C CA . GLN A 1 129 ? -8.666 -2.706 12.248 1.00 92.00 129 GLN A CA 1
ATOM 983 C C . GLN A 1 129 ? -8.105 -4.000 12.862 1.00 92.00 129 GLN A C 1
ATOM 985 O O . GLN A 1 129 ? -8.768 -5.041 12.883 1.00 92.00 129 GLN A O 1
ATOM 990 N N . ALA A 1 130 ? -6.871 -3.950 13.355 1.00 85.94 130 ALA A N 1
ATOM 991 C CA . ALA A 1 130 ? -6.203 -5.072 13.996 1.00 85.94 130 ALA A CA 1
ATOM 992 C C . ALA A 1 130 ? -5.190 -4.572 15.032 1.00 85.94 130 ALA A C 1
ATOM 994 O O . ALA A 1 130 ? -4.348 -3.734 14.730 1.00 85.94 130 ALA A O 1
ATOM 995 N N . LYS A 1 131 ? -5.257 -5.121 16.254 1.00 73.81 131 LYS A N 1
ATOM 996 C CA . LYS A 1 131 ? -4.249 -4.941 17.319 1.00 73.81 131 LYS A CA 1
ATOM 997 C C . LYS A 1 131 ? -3.836 -3.474 17.576 1.00 73.81 131 LYS A C 1
ATOM 999 O O . LYS A 1 131 ? -2.670 -3.193 17.803 1.00 73.81 131 LYS A O 1
ATOM 1004 N N . GLY A 1 132 ? -4.798 -2.547 17.547 1.00 77.94 132 GLY A N 1
ATOM 1005 C CA . GLY A 1 132 ? -4.552 -1.121 17.816 1.00 77.94 132 GLY A CA 1
ATOM 1006 C C . GLY A 1 132 ? -4.076 -0.296 16.613 1.00 77.94 132 GLY A C 1
ATOM 1007 O O . GLY A 1 132 ? -3.764 0.876 16.783 1.00 77.94 132 GLY A O 1
ATOM 1008 N N . GLY A 1 133 ? -4.050 -0.882 15.414 1.00 89.62 133 GLY A N 1
ATOM 1009 C CA . GLY A 1 133 ? -3.825 -0.189 14.148 1.00 89.62 133 GLY A CA 1
ATOM 1010 C C . GLY A 1 133 ? -4.676 -0.788 13.031 1.00 89.62 133 GLY A C 1
ATOM 1011 O O . GLY A 1 133 ? -5.747 -1.350 13.281 1.00 89.62 133 GLY A O 1
ATOM 1012 N N . TYR A 1 134 ? -4.187 -0.691 11.801 1.00 94.81 134 TYR A N 1
ATOM 1013 C CA . TYR A 1 134 ? -4.834 -1.202 10.600 1.00 94.81 134 TYR A CA 1
ATOM 1014 C C . TYR A 1 134 ? -3.924 -2.192 9.879 1.00 94.81 134 TYR A C 1
ATOM 1016 O O . TYR A 1 134 ? -2.705 -2.023 9.832 1.00 94.81 134 TYR A O 1
ATOM 1024 N N . LEU A 1 135 ? -4.540 -3.231 9.324 1.00 95.44 135 LEU A N 1
ATOM 1025 C CA . LEU A 1 135 ? -3.890 -4.314 8.604 1.00 95.44 135 LEU A CA 1
ATOM 1026 C C . LEU A 1 135 ? -4.581 -4.522 7.259 1.00 95.44 135 LEU A C 1
ATOM 1028 O O . LEU A 1 135 ? -5.810 -4.541 7.179 1.00 95.44 135 LEU A O 1
ATOM 1032 N N . LEU A 1 136 ? -3.784 -4.729 6.222 1.00 97.31 136 LEU A N 1
ATOM 1033 C CA . LEU A 1 136 ? -4.226 -5.227 4.928 1.00 97.31 136 LEU A CA 1
ATOM 1034 C C . LEU A 1 136 ? -3.345 -6.395 4.524 1.00 97.31 136 LEU A C 1
ATOM 1036 O O . LEU A 1 136 ? -2.133 -6.333 4.695 1.00 97.31 136 LEU A O 1
ATOM 1040 N N . GLU A 1 137 ? -3.970 -7.431 3.981 1.00 96.19 137 GLU A N 1
ATOM 1041 C CA . GLU A 1 137 ? -3.314 -8.613 3.433 1.00 96.19 137 GLU A CA 1
ATOM 1042 C C . GLU A 1 137 ? -3.876 -8.817 2.026 1.00 96.19 137 GLU A C 1
ATOM 1044 O O . GLU A 1 137 ? -5.086 -8.968 1.851 1.00 96.19 137 GLU A O 1
ATOM 1049 N N . PHE A 1 138 ? -3.004 -8.781 1.027 1.00 97.88 138 PHE A N 1
ATOM 1050 C CA . PHE A 1 138 ? -3.342 -8.899 -0.384 1.00 97.88 138 PHE A CA 1
ATOM 1051 C C . PHE A 1 138 ? -2.507 -10.001 -1.031 1.00 97.88 138 PHE A C 1
ATOM 1053 O O . PHE A 1 138 ? -1.320 -10.152 -0.735 1.00 97.88 138 PHE A O 1
ATOM 1060 N N . SER A 1 139 ? -3.123 -10.747 -1.946 1.00 97.06 139 SER A N 1
ATOM 1061 C CA . SER A 1 139 ? -2.437 -11.738 -2.769 1.00 97.06 139 SER A CA 1
ATOM 1062 C C . SER A 1 139 ? -2.927 -11.692 -4.211 1.00 97.06 139 SER A C 1
ATOM 1064 O O . SER A 1 139 ? -4.133 -11.579 -4.434 1.00 97.06 139 SER A O 1
ATOM 1066 N N . SER A 1 140 ? -2.020 -11.856 -5.171 1.00 97.56 140 SER A N 1
ATOM 1067 C CA . SER A 1 140 ? -2.339 -11.968 -6.598 1.00 97.56 140 SER A CA 1
ATOM 1068 C C . SER A 1 140 ? -1.513 -13.066 -7.268 1.00 97.56 140 SER A C 1
ATOM 1070 O O . SER A 1 140 ? -0.436 -13.416 -6.791 1.00 97.56 140 SER A O 1
ATOM 1072 N N . ALA A 1 141 ? -2.015 -13.602 -8.381 1.00 97.50 141 ALA A N 1
ATOM 1073 C CA . ALA A 1 141 ? -1.227 -14.444 -9.285 1.00 97.50 141 ALA A CA 1
ATOM 1074 C C . ALA A 1 141 ? -0.326 -13.605 -10.216 1.00 97.50 141 ALA A C 1
ATOM 1076 O O . ALA A 1 141 ? 0.656 -14.114 -10.758 1.00 97.50 141 ALA A O 1
ATOM 1077 N N . ASP A 1 142 ? -0.652 -12.322 -10.391 1.00 97.38 142 ASP A N 1
ATOM 1078 C CA . ASP A 1 142 ? 0.154 -11.388 -11.171 1.00 97.38 142 ASP A CA 1
ATOM 1079 C C . ASP A 1 142 ? 1.413 -10.984 -10.397 1.00 97.38 142 ASP A C 1
ATOM 1081 O O . ASP A 1 142 ? 1.380 -10.800 -9.178 1.00 97.38 142 ASP A O 1
ATOM 1085 N N . ASP A 1 143 ? 2.526 -10.816 -11.108 1.00 97.00 143 ASP A N 1
ATOM 1086 C CA . ASP A 1 143 ? 3.759 -10.272 -10.542 1.00 97.00 143 ASP A CA 1
ATOM 1087 C C . ASP A 1 143 ? 3.691 -8.739 -10.515 1.00 97.00 143 ASP A C 1
ATOM 1089 O O . ASP A 1 143 ? 3.878 -8.090 -11.539 1.00 97.00 143 ASP A O 1
ATOM 1093 N N . LEU A 1 144 ? 3.416 -8.174 -9.336 1.00 97.56 144 LEU A N 1
ATOM 1094 C CA . LEU A 1 144 ? 3.275 -6.727 -9.114 1.00 97.56 144 LEU A CA 1
ATOM 1095 C C . LEU A 1 144 ? 4.533 -6.095 -8.496 1.00 97.56 144 LEU A C 1
ATOM 1097 O O . LEU A 1 144 ? 4.471 -5.069 -7.812 1.00 97.56 144 LEU A O 1
ATOM 1101 N N . ARG A 1 145 ? 5.706 -6.724 -8.662 1.00 97.06 145 ARG A N 1
ATOM 1102 C CA . ARG A 1 145 ? 6.970 -6.183 -8.128 1.00 97.06 145 ARG A CA 1
ATOM 1103 C C . ARG A 1 145 ? 7.387 -4.865 -8.786 1.00 97.06 145 ARG A C 1
ATOM 1105 O O . ARG A 1 145 ? 8.155 -4.110 -8.191 1.00 97.06 145 ARG A O 1
ATOM 1112 N N . ASP A 1 146 ? 6.882 -4.550 -9.971 1.00 96.81 146 ASP A N 1
ATOM 1113 C CA . ASP A 1 146 ? 7.136 -3.280 -10.655 1.00 96.81 146 ASP A CA 1
ATOM 1114 C C . ASP A 1 146 ? 6.278 -2.111 -10.127 1.00 96.81 146 ASP A C 1
ATOM 1116 O O . ASP A 1 146 ? 6.630 -0.948 -10.348 1.00 96.81 146 ASP A O 1
ATOM 1120 N N . HIS A 1 147 ? 5.228 -2.372 -9.338 1.00 97.88 147 HIS A N 1
ATOM 1121 C CA . HIS A 1 147 ? 4.503 -1.357 -8.562 1.00 97.88 147 HIS A CA 1
ATOM 1122 C C . HIS A 1 147 ? 5.277 -0.986 -7.289 1.00 97.88 147 HIS A C 1
ATOM 1124 O O . HIS A 1 147 ? 4.926 -1.360 -6.170 1.00 97.88 147 HIS A O 1
ATOM 1130 N N . ALA A 1 148 ? 6.390 -0.275 -7.469 1.00 96.81 148 ALA A N 1
ATOM 1131 C CA . ALA A 1 148 ? 7.332 0.052 -6.398 1.00 96.81 148 ALA A CA 1
ATOM 1132 C C . ALA A 1 148 ? 6.787 1.027 -5.341 1.00 96.81 148 ALA A C 1
ATOM 1134 O O . ALA A 1 148 ? 7.363 1.130 -4.261 1.00 96.81 148 ALA A O 1
ATOM 1135 N N . ARG A 1 149 ? 5.704 1.758 -5.625 1.00 97.94 149 ARG A N 1
ATOM 1136 C CA . ARG A 1 149 ? 5.142 2.760 -4.709 1.00 97.94 149 ARG A CA 1
ATOM 1137 C C . ARG A 1 149 ? 3.896 2.230 -4.009 1.00 97.94 149 ARG A C 1
ATOM 1139 O O . ARG A 1 149 ? 3.074 1.546 -4.614 1.00 97.94 149 ARG A O 1
ATOM 1146 N N . VAL A 1 150 ? 3.743 2.603 -2.746 1.00 98.38 150 VAL A N 1
ATOM 1147 C CA . VAL A 1 150 ? 2.614 2.239 -1.890 1.00 98.38 150 VAL A CA 1
ATOM 1148 C C . VAL A 1 150 ? 1.900 3.504 -1.444 1.00 98.38 150 VAL A C 1
ATOM 1150 O O . VAL A 1 150 ? 2.541 4.477 -1.044 1.00 98.38 150 VAL A O 1
ATOM 1153 N N . LEU A 1 151 ? 0.572 3.470 -1.476 1.00 98.38 151 LEU A N 1
ATOM 1154 C CA . LEU A 1 151 ? -0.287 4.522 -0.945 1.00 98.38 151 LEU A CA 1
ATOM 1155 C C . LEU A 1 151 ? -1.325 3.910 -0.001 1.00 98.38 151 LEU A C 1
ATOM 1157 O O . LEU A 1 151 ? -1.935 2.890 -0.314 1.00 98.38 151 LEU A O 1
ATOM 1161 N N . VAL A 1 152 ? -1.553 4.568 1.132 1.00 98.38 152 VAL A N 1
ATOM 1162 C CA . VAL A 1 152 ? -2.760 4.387 1.943 1.00 98.38 152 VAL A CA 1
ATOM 1163 C C . VAL A 1 152 ? -3.585 5.655 1.856 1.00 98.38 152 VAL A C 1
ATOM 1165 O O . VAL A 1 152 ? -3.070 6.748 2.114 1.00 98.38 152 VAL A O 1
ATOM 1168 N N . SER A 1 153 ? -4.861 5.513 1.526 1.00 98.06 153 SER A N 1
ATOM 1169 C CA . SER A 1 153 ? -5.798 6.626 1.429 1.00 98.06 153 SER A CA 1
ATOM 1170 C C . SER A 1 153 ? -6.991 6.468 2.367 1.00 98.06 153 SER A C 1
ATOM 1172 O O . SER A 1 153 ? -7.317 5.365 2.803 1.00 98.06 153 SER A O 1
ATOM 1174 N N . LEU A 1 154 ? -7.618 7.594 2.705 1.00 97.62 154 LEU A N 1
ATOM 1175 C CA . LEU A 1 154 ? -8.885 7.693 3.418 1.00 97.62 154 LEU A CA 1
ATOM 1176 C C . LEU A 1 154 ? -10.009 7.912 2.403 1.00 97.62 154 LEU A C 1
ATOM 1178 O O . LEU A 1 154 ? -10.011 8.923 1.703 1.00 97.62 154 LEU A O 1
ATOM 1182 N N . GLU A 1 155 ? -10.976 7.004 2.401 1.00 98.19 155 GLU A N 1
ATOM 1183 C CA . GLU A 1 155 ? -12.017 6.877 1.380 1.00 98.19 155 GLU A CA 1
ATOM 1184 C C . GLU A 1 155 ? -13.425 6.988 1.975 1.00 98.19 155 GLU A C 1
ATOM 1186 O O . GLU A 1 155 ? -13.666 6.570 3.112 1.00 98.19 155 GLU A O 1
ATOM 1191 N N . SER A 1 156 ? -14.380 7.519 1.204 1.00 97.62 156 SER A N 1
ATOM 1192 C CA . SER A 1 156 ? -15.830 7.368 1.437 1.00 97.62 156 SER A CA 1
ATOM 1193 C C . SER A 1 156 ? -16.511 6.417 0.467 1.00 97.62 156 SER A C 1
ATOM 1195 O O . SER A 1 156 ? -17.583 5.899 0.788 1.00 97.62 156 SER A O 1
ATOM 1197 N N . VAL A 1 157 ? -15.936 6.211 -0.713 1.00 96.50 157 VAL A N 1
ATOM 1198 C CA . VAL A 1 157 ? -16.514 5.380 -1.767 1.00 96.50 157 VAL A CA 1
ATOM 1199 C C . VAL A 1 157 ? -15.507 4.308 -2.150 1.00 96.50 157 VAL A C 1
ATOM 1201 O O . VAL A 1 157 ? -14.320 4.569 -2.264 1.00 96.50 157 VAL A O 1
ATOM 1204 N N . ASN A 1 158 ? -15.972 3.068 -2.305 1.00 94.44 158 ASN A N 1
ATOM 1205 C CA . ASN A 1 158 ? -15.116 1.975 -2.756 1.00 94.44 158 ASN A CA 1
ATOM 1206 C C . ASN A 1 158 ? -15.111 1.934 -4.285 1.00 94.44 158 ASN A C 1
ATOM 1208 O O . ASN A 1 158 ? -15.956 1.271 -4.893 1.00 94.44 158 ASN A O 1
ATOM 1212 N N . ASP A 1 159 ? -14.188 2.679 -4.884 1.00 94.81 159 ASP A N 1
ATOM 1213 C CA . ASP A 1 159 ? -13.950 2.701 -6.322 1.00 94.81 159 ASP A CA 1
ATOM 1214 C C . ASP A 1 159 ? -12.453 2.504 -6.651 1.00 94.81 159 ASP A C 1
ATOM 1216 O O . ASP A 1 159 ? -11.729 1.851 -5.901 1.00 94.81 159 ASP A O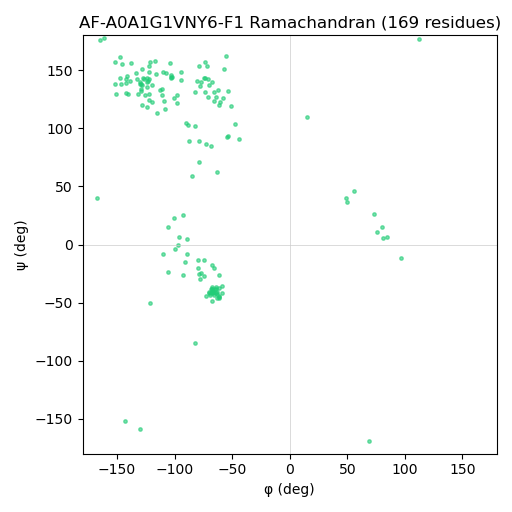 1
ATOM 1220 N N . GLN A 1 160 ? -12.009 2.922 -7.83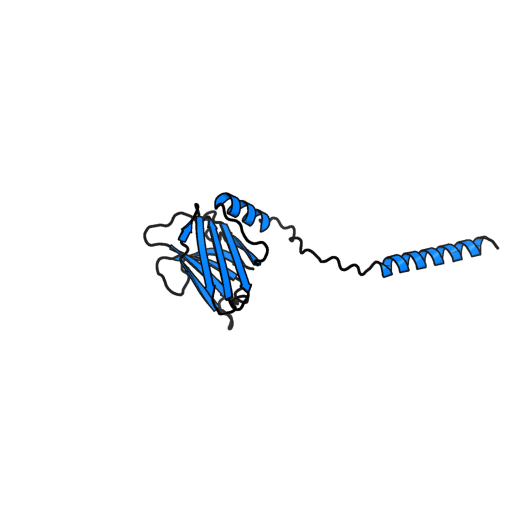9 1.00 93.44 160 GLN A N 1
ATOM 1221 C CA . GLN A 1 160 ? -10.633 2.732 -8.323 1.00 93.44 160 GLN A CA 1
ATOM 1222 C C . GLN A 1 160 ? -9.809 4.028 -8.301 1.00 93.44 160 GLN A C 1
ATOM 1224 O O . GLN A 1 160 ? -8.773 4.107 -8.955 1.00 93.44 160 GLN A O 1
ATOM 1229 N N . THR A 1 161 ? -10.275 5.064 -7.603 1.00 95.38 161 THR A N 1
ATOM 1230 C CA . THR A 1 161 ? -9.611 6.366 -7.520 1.00 95.38 161 THR A CA 1
ATOM 1231 C C . THR A 1 161 ? -9.355 6.715 -6.057 1.00 95.38 161 THR A C 1
ATOM 1233 O O . THR A 1 161 ? -10.311 6.880 -5.310 1.00 95.38 161 THR A O 1
ATOM 1236 N N . PRO A 1 162 ? -8.091 6.872 -5.628 1.00 96.81 162 PRO A N 1
ATOM 1237 C CA . PRO A 1 162 ? -7.815 7.302 -4.266 1.00 96.81 162 PRO A CA 1
ATOM 1238 C C . PRO A 1 162 ? -8.384 8.700 -3.991 1.00 96.81 162 PRO A C 1
ATOM 1240 O O . PRO A 1 162 ? -8.143 9.627 -4.767 1.00 96.81 162 PRO A O 1
ATOM 1243 N N . GLU A 1 163 ? -9.073 8.877 -2.864 1.00 97.38 163 GLU A N 1
ATOM 1244 C CA . GLU A 1 163 ? -9.559 10.181 -2.405 1.00 97.38 163 GLU A CA 1
ATOM 1245 C C . GLU A 1 163 ? -8.441 10.955 -1.680 1.00 97.38 163 GLU A C 1
ATOM 1247 O O . GLU A 1 163 ? -7.762 11.808 -2.254 1.00 97.38 163 GLU A O 1
ATOM 1252 N N . THR A 1 164 ? -8.246 10.699 -0.381 1.00 97.06 164 THR A N 1
ATOM 1253 C CA . THR A 1 164 ? -7.320 11.477 0.458 1.00 97.06 164 THR A CA 1
ATOM 1254 C C . THR A 1 164 ? -6.090 10.657 0.792 1.00 97.06 164 THR A C 1
ATOM 1256 O O . THR A 1 164 ? -6.193 9.658 1.493 1.00 97.06 164 THR A O 1
ATOM 1259 N N . ARG A 1 165 ? -4.910 11.085 0.343 1.00 96.56 165 ARG A N 1
ATOM 1260 C CA . ARG A 1 165 ? -3.638 10.390 0.600 1.00 96.56 165 ARG A CA 1
ATOM 1261 C C . ARG A 1 165 ? -3.210 10.592 2.058 1.00 96.56 165 ARG A C 1
ATOM 1263 O O . ARG A 1 165 ? -3.229 11.718 2.547 1.00 96.56 165 ARG A O 1
ATOM 1270 N N . VAL A 1 166 ? -2.854 9.510 2.752 1.00 97.44 166 VAL A N 1
ATOM 1271 C CA . VAL A 1 166 ? -2.525 9.528 4.191 1.00 97.44 166 VAL A CA 1
ATOM 1272 C C . VAL A 1 166 ? -1.117 9.020 4.445 1.00 97.44 166 VAL A C 1
ATOM 1274 O O . VAL A 1 166 ? -0.346 9.701 5.114 1.00 97.44 166 VAL A O 1
ATOM 1277 N N . LEU A 1 167 ? -0.764 7.859 3.892 1.00 97.88 167 LEU A N 1
ATOM 1278 C CA . LEU A 1 167 ? 0.595 7.328 3.967 1.00 97.88 167 LEU A CA 1
ATOM 1279 C C . LEU A 1 167 ? 1.152 7.067 2.577 1.00 97.88 167 LEU A C 1
ATOM 1281 O O . LEU A 1 167 ? 0.449 6.528 1.723 1.00 97.88 16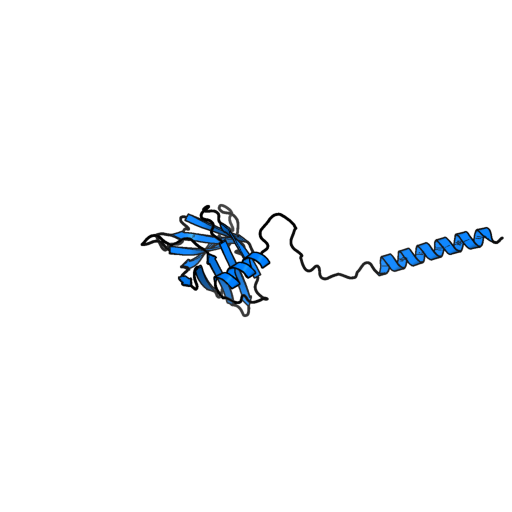7 LEU A O 1
ATOM 1285 N N . GLU A 1 168 ? 2.433 7.360 2.387 1.00 97.81 168 GLU A N 1
ATOM 1286 C CA . GLU A 1 168 ? 3.164 7.031 1.165 1.00 97.81 168 GLU A CA 1
ATOM 1287 C C . GLU A 1 168 ? 4.520 6.407 1.479 1.00 97.81 168 GLU A C 1
ATOM 1289 O O . GLU A 1 168 ? 5.169 6.743 2.471 1.00 97.81 168 GLU A O 1
ATOM 1294 N N . GLY A 1 169 ? 4.963 5.510 0.606 1.00 96.88 169 GLY A N 1
ATOM 1295 C CA . GLY A 1 169 ? 6.301 4.941 0.656 1.00 96.88 169 GLY A CA 1
ATOM 1296 C C . GLY A 1 169 ? 6.662 4.235 -0.642 1.00 96.88 169 GLY A C 1
ATOM 1297 O O . GLY A 1 169 ? 5.850 4.126 -1.565 1.00 96.88 169 GLY A O 1
ATOM 1298 N N . SER A 1 170 ? 7.895 3.754 -0.712 1.00 96.56 170 SER A N 1
ATOM 1299 C CA . SER A 1 170 ? 8.403 2.994 -1.849 1.00 96.56 170 SER A CA 1
ATOM 1300 C C . SER A 1 170 ? 9.314 1.875 -1.373 1.00 96.56 170 SER A C 1
ATOM 1302 O O . SER A 1 170 ? 10.058 2.067 -0.409 1.00 96.56 170 SER A O 1
ATOM 1304 N N . PHE A 1 171 ? 9.224 0.737 -2.052 1.00 93.94 171 PHE A N 1
ATOM 1305 C CA . PHE A 1 171 ? 10.153 -0.377 -1.902 1.00 93.94 171 PHE A CA 1
ATOM 1306 C C . PHE A 1 171 ? 11.518 -0.047 -2.515 1.00 93.94 171 PHE A C 1
ATOM 1308 O O . PHE A 1 171 ? 11.536 0.668 -3.548 1.00 93.94 171 PHE A O 1
#

Solvent-accessible surface area (backbone atoms only — not comparable to full-atom values): 9922 Å² total; per-residue (Å²): 131,65,71,68,56,54,55,55,52,52,54,51,49,52,51,51,51,51,48,52,55,54,75,57,68,73,74,78,66,81,77,73,83,72,73,80,91,56,105,62,89,50,58,68,55,53,52,52,51,49,27,65,66,46,71,50,88,77,74,86,90,46,52,64,18,55,23,45,48,73,60,77,80,81,36,42,34,38,38,38,38,44,77,56,98,68,35,23,37,39,38,40,43,31,47,63,81,87,75,59,92,74,46,48,43,34,38,32,37,28,22,72,51,95,89,45,97,67,42,46,75,44,80,56,45,68,44,42,82,46,60,91,28,32,36,36,78,34,75,39,72,58,86,60,78,73,34,38,30,40,39,32,23,48,32,74,67,96,73,95,67,85,70,41,68,36,32,40,34,49,97

Nearest PDB structures (foldseek):
  3mnd-assembly1_B  TM=5.494E-01  e=6.378E-03  Taenia solium
  1f1d-assembly1_A-2  TM=5.622E-01  e=1.259E-01  Saccharomyces cerevisiae
  5vtm-assembly1_V  TM=2.742E-01  e=2.624E+00  Pseudomonas aeruginosa PAO1
  8chv-assembly1_A  TM=3.218E-01  e=6.710E+00  Homo sapiens
  2dc4-assembly1_B  TM=1.852E-01  e=3.097E+00  Pyrococcus horikoshii

pLDDT: mean 84.62, std 16.89, range [35.72, 98.62]

Sequence (171 aa):
MQRQRLLGAIIIILVIVGLVLFLRGDQTQEEKQTTSEGEGVRIEDVVSDLSKQLGVTIPEDVERASLTDVGGGGASGLATRKYEDGTFTHTLLAALPDLQPGKFYQGWLIRGTEGDENYEIISTGQMRQAKGGYLLEFSSADDLRDHARVLVSLESVNDQTPETRVLEGSF

Organism: NCBI:txid1797590

InterPro domains:
  IPR018764 Anti-sigma K factor RskA, C-terminal [PF1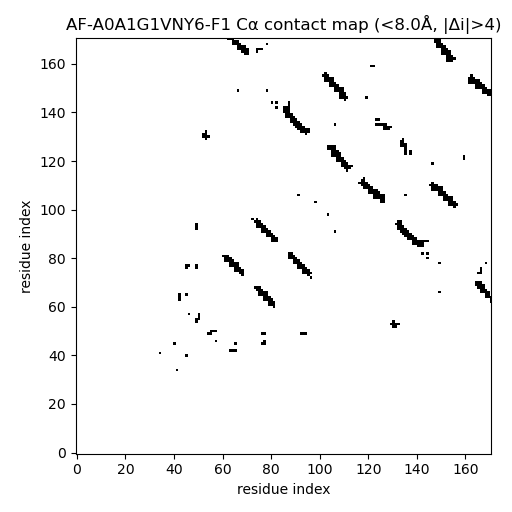0099] (12-160)

Radius of gyration: 25.53 Å; Cα contacts (8 Å, |Δi|>4): 294; chains: 1; bounding box: 99×35×40 Å

Foldseek 3Di:
DPPVVVVVVVVVVVVVVVVVVVVVPDPPDPCPPDDDDDPDDDQVNLQVVLCVQQVDDDDPPWDKKKKDWPPPPPKTKMKTWDQDPLKIKIKIWIQDDDDDPLKFKWKWFWADDPPDPGTDIDTQGTWDDHRNHTMGIGMDSDDSVRSFKMWMAMDNDPDRDGDGTTIIIGD

Secondary structure (DSSP, 8-state):
--HHHHHHHHHHHHHHHHHHHHHTTT-----------SSS--HHHHHHHHHHHHT-PPPTTSEEEEEEESSSS--EEEEEEEEETTEEEEEEEEE-PPPPTT-EEEEEEEES-TTSTT-EEEEEEEPEEETTEEEEEEEESS--TT--EEEEEEESS-SSS--EEEEEEE-

Mean predicted aligned error: 12.61 Å